Protein AF-A0A0C3JNI6-F1 (afdb_monomer_lite)

Structure (mmCIF, N/CA/C/O backbone):
data_AF-A0A0C3JNI6-F1
#
_entry.id   AF-A0A0C3JNI6-F1
#
loop_
_atom_site.group_PDB
_atom_site.id
_atom_site.type_symbol
_atom_site.label_atom_id
_atom_site.label_alt_id
_atom_site.label_comp_id
_atom_site.label_asym_id
_atom_site.label_entity_id
_atom_site.label_seq_id
_atom_site.pdbx_PDB_ins_code
_atom_site.Cartn_x
_atom_site.Cartn_y
_atom_site.Cartn_z
_atom_site.occupancy
_atom_site.B_iso_or_equiv
_atom_site.auth_seq_id
_atom_site.auth_comp_id
_atom_site.auth_asym_id
_atom_site.auth_atom_id
_atom_site.pdbx_PDB_model_num
ATOM 1 N N . MET A 1 1 ? 10.882 -38.175 -68.318 1.00 46.38 1 MET A N 1
ATOM 2 C CA . MET A 1 1 ? 10.783 -37.327 -69.522 1.00 46.38 1 MET A CA 1
ATOM 3 C C . MET A 1 1 ? 12.020 -36.455 -69.560 1.00 46.38 1 MET A C 1
ATOM 5 O O . MET A 1 1 ? 12.239 -35.694 -68.629 1.00 46.38 1 MET A O 1
ATOM 9 N N . SER A 1 2 ? 12.874 -36.683 -70.550 1.00 47.88 2 SER A N 1
ATOM 10 C CA . SER A 1 2 ? 14.169 -36.021 -70.716 1.00 47.88 2 SER A CA 1
ATOM 11 C C . SER A 1 2 ? 13.969 -34.631 -71.321 1.00 47.88 2 SER A C 1
ATOM 13 O O . SER A 1 2 ? 13.269 -34.520 -72.324 1.00 47.88 2 SER A O 1
ATOM 15 N N . SER A 1 3 ? 14.578 -33.592 -70.740 1.00 62.75 3 SER A N 1
ATOM 16 C CA . SER A 1 3 ? 14.626 -32.251 -71.337 1.00 62.75 3 SER A CA 1
ATOM 17 C C . SER A 1 3 ? 16.077 -31.844 -71.556 1.00 62.75 3 SER A C 1
ATOM 19 O O . SER A 1 3 ? 16.864 -31.734 -70.620 1.00 62.75 3 SER A O 1
ATOM 21 N N . THR A 1 4 ? 16.400 -31.691 -72.832 1.00 58.41 4 THR A N 1
ATOM 22 C CA . THR A 1 4 ? 17.713 -31.458 -73.424 1.00 58.41 4 THR A CA 1
ATOM 23 C C . THR A 1 4 ? 18.251 -30.064 -73.096 1.00 58.41 4 THR A C 1
ATOM 25 O O . THR A 1 4 ? 17.552 -29.066 -73.258 1.00 58.41 4 THR A O 1
ATOM 28 N N . CYS A 1 5 ? 19.515 -30.000 -72.674 1.00 50.72 5 CYS A N 1
ATOM 29 C CA . CYS A 1 5 ? 20.303 -28.775 -72.566 1.00 50.72 5 CYS A CA 1
ATOM 30 C C . CYS A 1 5 ? 20.580 -28.173 -73.952 1.00 50.72 5 CYS A C 1
ATOM 32 O O . CYS A 1 5 ? 21.020 -28.890 -74.849 1.00 50.72 5 CYS A O 1
ATOM 34 N N . GLN A 1 6 ? 20.424 -26.856 -74.100 1.00 59.09 6 GLN A N 1
ATOM 35 C CA . GLN A 1 6 ? 21.113 -26.098 -75.145 1.00 59.09 6 GLN A CA 1
ATOM 36 C C . GLN A 1 6 ? 22.030 -25.058 -74.505 1.00 59.09 6 GLN A C 1
ATOM 38 O O . GLN A 1 6 ? 21.595 -24.196 -73.746 1.00 59.09 6 GLN A O 1
ATOM 43 N N . VAL A 1 7 ? 23.315 -25.203 -74.818 1.00 48.03 7 VAL A N 1
ATOM 44 C CA . VAL A 1 7 ? 24.394 -24.243 -74.599 1.00 48.03 7 VAL A CA 1
ATOM 45 C C . VAL A 1 7 ? 24.523 -23.427 -75.883 1.00 48.03 7 VAL A C 1
ATOM 47 O O . VAL A 1 7 ? 24.684 -24.009 -76.954 1.00 48.03 7 VAL A O 1
ATOM 50 N N . SER A 1 8 ? 24.523 -22.100 -75.776 1.00 58.28 8 SER A N 1
ATOM 51 C CA . SER A 1 8 ? 25.138 -21.224 -76.778 1.00 58.28 8 SER A CA 1
ATOM 52 C C . SER A 1 8 ? 26.306 -20.483 -76.125 1.00 58.28 8 SER A C 1
ATOM 54 O O . SER A 1 8 ? 26.100 -19.853 -75.087 1.00 58.28 8 SER A O 1
ATOM 56 N N . PRO A 1 9 ? 27.523 -20.551 -76.693 1.00 56.69 9 PRO A N 1
ATOM 57 C CA . PRO A 1 9 ? 28.665 -19.797 -76.208 1.00 56.69 9 PRO A CA 1
ATOM 58 C C . PRO A 1 9 ? 28.671 -18.409 -76.855 1.00 56.69 9 PRO A C 1
ATOM 60 O O . PRO A 1 9 ? 28.621 -18.293 -78.078 1.00 56.69 9 PRO A O 1
ATOM 63 N N . HIS A 1 10 ? 28.779 -17.356 -76.050 1.00 53.47 10 HIS A N 1
ATOM 64 C CA . HIS A 1 10 ? 29.285 -16.082 -76.546 1.00 53.47 10 HIS A CA 1
ATOM 65 C C . HIS A 1 10 ? 30.354 -15.576 -75.583 1.00 53.47 10 HIS A C 1
ATOM 67 O O . HIS A 1 10 ? 30.065 -14.965 -74.557 1.00 53.47 10 HIS A O 1
ATOM 73 N N . GLU A 1 11 ? 31.607 -15.863 -75.929 1.00 56.94 11 GLU A N 1
ATOM 74 C CA . GLU A 1 11 ? 32.751 -15.117 -75.427 1.00 56.94 11 GLU A CA 1
ATOM 75 C C . GLU A 1 11 ? 32.638 -13.668 -75.913 1.00 56.94 11 GLU A C 1
ATOM 77 O O . GLU A 1 11 ? 32.616 -13.411 -77.114 1.00 56.94 11 GLU A O 1
ATOM 82 N N . SER A 1 12 ? 32.598 -12.703 -74.999 1.00 52.22 12 SER A N 1
ATOM 83 C CA . SER A 1 12 ? 33.169 -11.384 -75.278 1.00 52.22 12 SER A CA 1
ATOM 84 C C . SER A 1 12 ? 34.288 -11.148 -74.274 1.00 52.22 12 SER A C 1
ATOM 86 O O . SER A 1 12 ? 34.060 -10.779 -73.122 1.00 52.22 12 SER A O 1
ATOM 88 N N . ASN A 1 13 ? 35.506 -11.437 -74.723 1.00 54.22 13 ASN A N 1
ATOM 89 C CA . ASN A 1 13 ? 36.730 -11.013 -74.071 1.00 54.22 13 ASN A CA 1
ATOM 90 C C . ASN A 1 13 ? 36.912 -9.512 -74.332 1.00 54.22 13 ASN A C 1
ATOM 92 O O . ASN A 1 13 ? 37.422 -9.140 -75.383 1.00 54.22 13 ASN A O 1
ATOM 96 N N . ASP A 1 14 ? 36.541 -8.673 -73.368 1.00 58.34 14 ASP A N 1
ATOM 97 C CA . ASP A 1 14 ? 37.036 -7.296 -73.276 1.00 58.34 14 ASP A CA 1
ATOM 98 C C . ASP A 1 14 ? 37.801 -7.127 -71.953 1.00 58.34 14 ASP A C 1
ATOM 100 O O . ASP A 1 14 ? 37.202 -6.834 -70.915 1.00 58.34 14 ASP A O 1
ATOM 104 N N . PRO A 1 15 ? 39.134 -7.322 -71.931 1.00 63.25 15 PRO A N 1
ATOM 105 C CA . PRO A 1 15 ? 39.958 -7.015 -70.778 1.00 63.25 15 PRO A CA 1
ATOM 106 C C . PRO A 1 15 ? 40.590 -5.636 -70.987 1.00 63.25 15 PRO A C 1
ATOM 108 O O . PRO A 1 15 ? 41.800 -5.529 -71.172 1.00 63.25 15 PRO A O 1
ATOM 111 N N . SER A 1 16 ? 39.800 -4.560 -71.021 1.00 57.41 16 SER A N 1
ATOM 112 C CA . SER A 1 16 ? 40.400 -3.224 -71.073 1.00 57.41 16 SER A CA 1
ATOM 113 C C . SER A 1 16 ? 39.530 -2.138 -70.453 1.00 57.41 16 SER A C 1
ATOM 115 O O . SER A 1 16 ? 38.337 -2.034 -70.702 1.00 57.41 16 SER A O 1
ATOM 117 N N . SER A 1 17 ? 40.195 -1.336 -69.622 1.00 53.62 17 SER A N 1
ATOM 118 C CA . SER A 1 17 ? 39.723 -0.147 -68.906 1.00 53.62 17 SER A CA 1
ATOM 119 C C . SER A 1 17 ? 38.709 -0.324 -67.771 1.00 53.62 17 SER A C 1
ATOM 121 O O . SER A 1 17 ? 37.852 0.532 -67.576 1.00 53.62 17 SER A O 1
ATOM 123 N N . LEU A 1 18 ? 38.861 -1.340 -66.917 1.00 56.03 18 LEU A N 1
ATOM 124 C CA . LEU A 1 18 ? 38.332 -1.232 -65.551 1.00 56.03 18 LEU A CA 1
ATOM 125 C C . LEU A 1 18 ? 39.319 -0.376 -64.746 1.00 56.03 18 LEU A C 1
ATOM 127 O O . LEU A 1 18 ? 40.244 -0.875 -64.102 1.00 56.03 18 LEU A O 1
ATOM 131 N N . GLN A 1 19 ? 39.176 0.948 -64.875 1.00 59.69 19 GLN A N 1
ATOM 132 C CA . GLN A 1 19 ? 39.813 1.898 -63.971 1.00 59.69 19 GLN A CA 1
ATOM 133 C C . GLN A 1 19 ? 39.499 1.437 -62.546 1.00 59.69 19 GLN A C 1
ATOM 135 O O . GLN A 1 19 ? 38.335 1.376 -62.153 1.00 59.69 19 GLN A O 1
ATOM 140 N N . LYS A 1 20 ? 40.533 1.084 -61.775 1.00 59.06 20 LYS A N 1
ATOM 141 C CA . LYS A 1 20 ? 40.422 0.921 -60.324 1.00 59.06 20 LYS A CA 1
ATOM 142 C C . LYS A 1 20 ? 40.085 2.291 -59.734 1.00 59.06 20 LYS A C 1
ATOM 144 O O . LYS A 1 20 ? 40.963 3.012 -59.272 1.00 59.06 20 LYS A O 1
ATOM 149 N N . ALA A 1 21 ? 38.811 2.660 -59.783 1.00 60.94 21 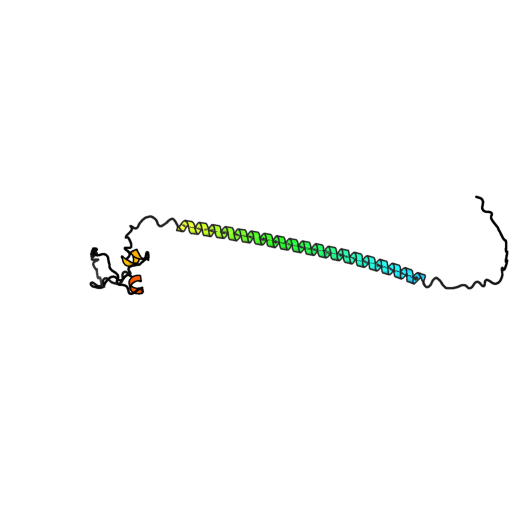ALA A N 1
ATOM 150 C CA . ALA A 1 21 ? 38.252 3.681 -58.927 1.00 60.94 21 ALA A CA 1
ATOM 151 C C . ALA A 1 21 ? 38.298 3.107 -57.509 1.00 60.94 21 ALA A C 1
ATOM 153 O O . ALA A 1 21 ? 37.436 2.324 -57.106 1.00 60.94 21 ALA A O 1
ATOM 154 N N . THR A 1 22 ? 39.362 3.430 -56.773 1.00 61.31 22 THR A N 1
ATOM 155 C CA . THR A 1 22 ? 39.393 3.261 -55.321 1.00 61.31 22 THR A CA 1
ATOM 156 C C . THR A 1 22 ? 38.254 4.109 -54.783 1.00 61.31 22 THR A C 1
ATOM 158 O O . THR A 1 22 ? 38.393 5.317 -54.637 1.00 61.31 22 THR A O 1
ATOM 161 N N . THR A 1 23 ? 37.098 3.481 -54.603 1.00 60.91 23 THR A N 1
ATOM 162 C CA . THR A 1 23 ? 35.885 4.117 -54.106 1.00 60.91 23 THR A CA 1
ATOM 163 C C . THR A 1 23 ? 36.027 4.138 -52.586 1.00 60.91 23 THR A C 1
ATOM 165 O O . THR A 1 23 ? 36.019 3.065 -51.980 1.00 60.91 23 THR A O 1
ATOM 168 N N . PRO A 1 24 ? 36.220 5.297 -51.929 1.00 57.00 24 PRO A N 1
ATOM 169 C CA . PRO A 1 24 ? 36.246 5.375 -50.476 1.00 57.00 24 PRO A CA 1
ATOM 170 C C . PRO A 1 24 ? 34.806 5.434 -49.948 1.00 57.00 24 PRO A C 1
ATOM 172 O O . PRO A 1 24 ? 34.451 6.306 -49.167 1.00 57.00 24 PRO A O 1
ATOM 175 N N . GLU A 1 25 ? 33.940 4.534 -50.397 1.00 58.12 25 GLU A N 1
ATOM 176 C CA . GLU A 1 25 ? 32.570 4.440 -49.909 1.00 58.12 25 GLU A CA 1
ATOM 177 C C . GLU A 1 25 ? 32.418 3.046 -49.344 1.00 58.12 25 GLU A C 1
ATOM 179 O O . GLU A 1 25 ? 32.546 2.084 -50.088 1.00 58.12 25 GLU A O 1
ATOM 184 N N . LEU A 1 26 ? 32.282 2.969 -48.018 1.00 56.91 26 LEU A N 1
ATOM 185 C CA . LEU A 1 26 ? 31.664 1.896 -47.218 1.00 56.91 26 LEU A CA 1
ATOM 186 C C . LEU A 1 26 ? 32.123 1.966 -45.746 1.00 56.91 26 LEU A C 1
ATOM 188 O O . LEU A 1 26 ? 31.459 1.417 -44.877 1.00 56.91 26 LEU A O 1
ATOM 192 N N . GLN A 1 27 ? 33.210 2.681 -45.423 1.00 56.44 27 GLN A N 1
ATOM 193 C CA . GLN A 1 27 ? 33.727 2.740 -44.042 1.00 56.44 27 GLN A CA 1
ATOM 194 C C . GLN A 1 27 ? 33.091 3.833 -43.161 1.00 56.44 27 GLN A C 1
ATOM 196 O O . GLN A 1 27 ? 33.109 3.717 -41.939 1.00 56.44 27 GLN A O 1
ATOM 201 N N . ILE A 1 28 ? 32.496 4.882 -43.743 1.00 56.72 28 ILE A N 1
ATOM 202 C CA . ILE A 1 28 ? 31.961 6.026 -42.975 1.00 56.72 28 ILE A CA 1
ATOM 203 C C . ILE A 1 28 ? 30.574 5.713 -42.369 1.00 56.72 28 ILE A C 1
ATOM 205 O O . ILE A 1 28 ? 30.206 6.279 -41.342 1.00 56.72 28 ILE A O 1
ATOM 209 N N . THR A 1 29 ? 29.814 4.769 -42.936 1.00 58.12 29 THR A N 1
ATOM 210 C CA . THR A 1 29 ? 28.467 4.399 -42.456 1.00 58.12 29 THR A CA 1
ATOM 211 C C . THR A 1 29 ? 28.471 3.293 -41.396 1.00 58.12 29 THR A C 1
ATOM 213 O O . THR A 1 29 ? 27.619 3.312 -40.508 1.00 58.12 29 THR A O 1
ATOM 216 N N . SER A 1 30 ? 29.455 2.384 -41.429 1.00 61.47 30 SER A N 1
ATOM 217 C CA . SER A 1 30 ? 29.556 1.248 -40.495 1.00 61.47 30 SER A CA 1
ATOM 218 C C . SER A 1 30 ? 29.682 1.691 -39.032 1.00 61.47 30 SER A C 1
ATOM 220 O O . SER A 1 30 ? 29.025 1.141 -38.152 1.00 61.47 30 SER A O 1
ATOM 222 N N . ASN A 1 31 ? 30.473 2.735 -38.762 1.00 77.38 31 ASN A N 1
ATOM 223 C CA . ASN A 1 31 ? 30.704 3.212 -37.393 1.00 77.38 31 ASN A CA 1
ATOM 224 C C . ASN A 1 31 ? 29.433 3.796 -36.749 1.00 77.38 31 ASN A C 1
ATOM 226 O O . ASN A 1 31 ? 29.224 3.663 -35.544 1.00 77.38 31 ASN A O 1
ATOM 230 N N . ASN A 1 32 ? 28.565 4.430 -37.544 1.00 87.44 32 ASN A N 1
ATOM 231 C CA . ASN A 1 32 ? 27.310 4.999 -37.050 1.00 87.44 32 ASN A CA 1
ATOM 232 C C . ASN A 1 32 ? 26.275 3.908 -36.726 1.00 87.44 32 ASN A C 1
ATOM 234 O O . ASN A 1 32 ? 25.522 4.023 -35.757 1.00 87.44 32 ASN A O 1
ATOM 238 N N . GLU A 1 33 ? 26.246 2.835 -37.516 1.00 90.19 33 GLU A N 1
ATOM 239 C CA . GLU A 1 33 ? 25.369 1.693 -37.262 1.00 90.19 33 GLU A CA 1
ATOM 240 C C . GLU A 1 33 ? 25.772 0.944 -35.987 1.00 90.19 33 GLU A C 1
ATOM 242 O O . GLU A 1 33 ? 24.917 0.667 -35.140 1.00 90.19 33 GLU A O 1
ATOM 247 N N . GLU A 1 34 ? 27.069 0.710 -35.786 1.00 92.19 34 GLU A N 1
ATOM 248 C CA . GLU A 1 34 ? 27.571 0.074 -34.569 1.00 92.19 34 GLU A CA 1
ATOM 249 C C . GLU A 1 34 ? 27.287 0.916 -33.313 1.00 92.19 34 GLU A C 1
ATOM 251 O O . GLU A 1 34 ? 26.780 0.390 -32.316 1.00 92.19 34 GLU A O 1
ATOM 256 N N . ALA A 1 35 ? 27.490 2.236 -33.377 1.00 93.25 35 ALA A N 1
ATOM 257 C CA . ALA A 1 35 ? 27.134 3.145 -32.286 1.00 93.25 35 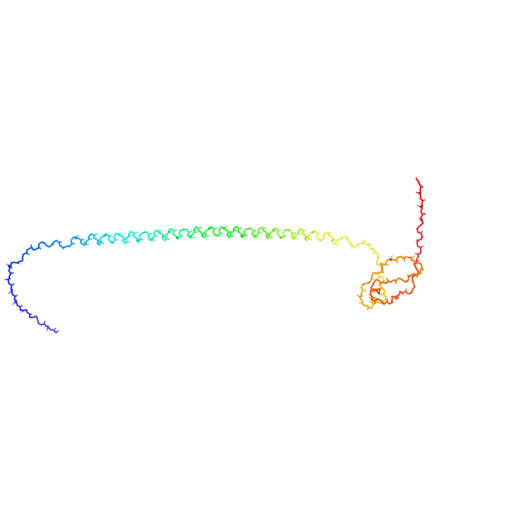ALA A CA 1
ATOM 258 C C . ALA A 1 35 ? 25.628 3.099 -31.950 1.00 93.25 35 ALA A C 1
ATOM 260 O O . ALA A 1 35 ? 25.246 3.081 -30.777 1.00 93.25 35 ALA A O 1
ATOM 261 N N . ASN A 1 36 ? 24.755 3.017 -32.961 1.00 94.06 36 ASN A N 1
ATOM 262 C CA . ASN A 1 36 ? 23.309 2.881 -32.764 1.00 94.06 36 ASN A CA 1
ATOM 263 C C . ASN A 1 36 ? 22.935 1.548 -32.092 1.00 94.06 36 ASN A C 1
ATOM 265 O O . ASN A 1 36 ? 22.080 1.519 -31.202 1.00 94.06 36 ASN A O 1
ATOM 269 N N . ILE A 1 37 ? 23.580 0.441 -32.473 1.00 94.94 37 ILE A N 1
ATOM 270 C CA . ILE A 1 37 ? 23.373 -0.866 -31.828 1.00 94.94 37 ILE A CA 1
ATOM 271 C C . ILE A 1 37 ? 23.789 -0.794 -30.355 1.00 94.94 37 ILE A C 1
ATOM 273 O O . ILE A 1 37 ? 23.016 -1.189 -29.476 1.00 94.94 37 ILE A O 1
ATOM 277 N N . GLN A 1 38 ? 24.961 -0.226 -30.063 1.00 97.00 38 GLN A N 1
ATOM 278 C CA . GLN A 1 38 ? 25.433 -0.049 -28.688 1.00 97.00 38 GLN A CA 1
ATOM 279 C C . GLN A 1 38 ? 24.480 0.826 -27.863 1.00 97.00 38 GLN A C 1
ATOM 281 O O . GLN A 1 38 ? 24.122 0.454 -26.742 1.00 97.00 38 GLN A O 1
ATOM 286 N N . ALA A 1 39 ? 23.991 1.933 -28.428 1.00 97.88 39 ALA A N 1
ATOM 287 C CA . ALA A 1 39 ? 23.023 2.807 -27.770 1.00 97.88 39 ALA A CA 1
ATOM 288 C C . ALA A 1 39 ? 21.702 2.082 -27.461 1.00 97.88 39 ALA A C 1
ATOM 290 O O . ALA A 1 39 ? 21.164 2.208 -26.357 1.00 97.88 39 ALA A O 1
ATOM 291 N N . LYS A 1 40 ? 21.191 1.267 -28.394 1.00 98.00 40 LYS A N 1
ATOM 292 C CA . LYS A 1 40 ? 19.990 0.444 -28.172 1.00 98.00 40 LYS A CA 1
ATOM 293 C C . LYS A 1 40 ? 20.198 -0.579 -27.057 1.00 98.00 40 LYS A C 1
ATOM 295 O O . LYS A 1 40 ? 19.318 -0.734 -26.209 1.00 98.00 40 LYS A O 1
ATOM 300 N N . MET A 1 41 ? 21.360 -1.228 -27.013 1.00 98.50 41 MET A N 1
ATOM 301 C CA . MET A 1 41 ? 21.708 -2.171 -25.947 1.00 98.50 41 MET A CA 1
ATOM 302 C C . MET A 1 41 ? 21.817 -1.478 -24.586 1.00 98.50 41 MET A C 1
ATOM 304 O O . MET A 1 41 ? 21.286 -1.987 -23.599 1.00 98.50 41 MET A O 1
ATOM 308 N N . ALA A 1 42 ? 22.452 -0.306 -24.525 1.00 98.50 42 ALA A N 1
ATOM 309 C CA . ALA A 1 42 ? 22.548 0.488 -23.302 1.00 98.50 42 ALA A CA 1
ATOM 310 C C . ALA A 1 42 ? 21.163 0.927 -22.809 1.00 98.50 42 ALA A C 1
ATOM 312 O O . ALA A 1 42 ? 20.836 0.737 -21.637 1.00 98.50 42 ALA A O 1
ATOM 313 N N . LYS A 1 43 ? 20.309 1.414 -23.718 1.00 98.31 43 LYS A N 1
ATOM 314 C CA . LYS A 1 43 ? 18.923 1.777 -23.403 1.00 98.31 43 LYS A CA 1
ATOM 315 C C . LYS A 1 43 ? 18.134 0.581 -22.876 1.00 98.31 43 LYS A C 1
ATOM 317 O O . LYS A 1 43 ? 17.435 0.713 -21.878 1.00 98.31 43 LYS A O 1
ATOM 322 N N . HIS A 1 44 ? 18.259 -0.586 -23.506 1.00 98.31 44 HIS A N 1
ATOM 323 C CA . HIS A 1 44 ? 17.579 -1.794 -23.045 1.00 98.31 44 HIS A CA 1
ATOM 324 C C . HIS A 1 44 ? 18.042 -2.217 -21.643 1.00 98.31 44 HIS A C 1
ATOM 326 O O . HIS A 1 44 ? 17.201 -2.495 -20.790 1.00 98.31 44 HIS A O 1
ATOM 332 N N . LYS A 1 45 ? 19.356 -2.199 -21.379 1.00 98.69 45 LYS A N 1
ATOM 333 C CA . LYS A 1 45 ? 19.922 -2.489 -20.051 1.00 98.69 45 LYS A CA 1
ATOM 334 C C . LYS A 1 45 ? 19.403 -1.521 -18.991 1.00 98.69 45 LYS A C 1
ATOM 336 O O . LYS A 1 45 ? 18.971 -1.962 -17.933 1.00 98.69 45 LYS A O 1
ATOM 341 N N . TRP A 1 46 ? 19.395 -0.226 -19.298 1.00 98.50 46 TRP A N 1
ATOM 342 C CA . TRP A 1 46 ? 18.886 0.794 -18.388 1.00 98.50 46 TRP A CA 1
ATOM 343 C C . TRP A 1 46 ? 17.392 0.611 -18.103 1.00 98.50 46 TRP A C 1
ATOM 345 O O . TRP A 1 46 ? 16.988 0.569 -16.946 1.00 98.50 46 TRP A O 1
ATOM 355 N N . CYS A 1 47 ? 16.571 0.402 -19.137 1.00 98.50 47 CYS A N 1
ATOM 356 C CA . CYS A 1 47 ? 15.145 0.133 -18.953 1.00 98.50 47 CYS A CA 1
ATOM 357 C C . CYS A 1 47 ? 14.883 -1.154 -18.160 1.00 98.50 47 CYS A C 1
ATOM 359 O O . CYS A 1 47 ? 13.900 -1.219 -17.429 1.00 98.50 47 CYS A O 1
ATOM 361 N N . LYS A 1 48 ? 15.726 -2.181 -18.313 1.00 98.44 48 LYS A N 1
ATOM 362 C CA . LYS A 1 48 ? 15.621 -3.413 -17.528 1.00 98.44 48 LYS A CA 1
ATOM 363 C C . LYS A 1 48 ? 15.915 -3.147 -16.049 1.00 98.44 48 LYS A C 1
ATOM 365 O O . LYS A 1 48 ? 15.079 -3.483 -15.220 1.00 98.44 48 LYS A O 1
ATOM 370 N N . ALA A 1 49 ? 17.030 -2.481 -15.749 1.00 98.62 49 ALA A N 1
ATOM 371 C CA . ALA A 1 49 ? 17.402 -2.127 -14.379 1.00 98.62 49 ALA A CA 1
ATOM 372 C C . ALA A 1 49 ? 16.330 -1.255 -13.704 1.00 98.62 49 ALA A C 1
ATOM 374 O O . ALA A 1 49 ? 15.919 -1.546 -12.588 1.00 98.62 49 ALA A O 1
ATOM 375 N N . ALA A 1 50 ? 15.793 -0.260 -14.416 1.00 98.69 50 ALA A N 1
ATOM 376 C CA . ALA A 1 50 ? 14.730 0.599 -13.896 1.00 98.69 50 ALA A CA 1
ATOM 377 C C . ALA A 1 50 ? 13.443 -0.175 -13.549 1.00 98.69 50 ALA A C 1
ATOM 379 O O . ALA A 1 50 ? 12.748 0.171 -12.599 1.00 98.69 50 ALA A O 1
ATOM 380 N N . ARG A 1 51 ? 13.109 -1.234 -14.303 1.00 98.56 51 ARG A N 1
ATOM 381 C CA . ARG A 1 51 ? 11.958 -2.099 -13.988 1.00 98.56 51 ARG A CA 1
ATOM 382 C C . ARG A 1 51 ? 12.214 -2.976 -12.769 1.00 98.56 51 ARG A C 1
ATOM 384 O O . ARG A 1 51 ? 11.303 -3.162 -11.974 1.00 98.56 51 ARG A O 1
ATOM 391 N N . GLU A 1 52 ? 13.421 -3.519 -12.640 1.00 98.75 52 GLU A N 1
ATOM 392 C CA . GLU A 1 52 ? 13.812 -4.332 -11.483 1.00 98.75 52 GLU A CA 1
ATOM 393 C C . GLU A 1 52 ? 13.828 -3.487 -10.201 1.00 98.75 52 GLU A C 1
ATOM 395 O O . GLU A 1 52 ? 13.294 -3.913 -9.181 1.00 98.75 52 GLU A O 1
ATOM 400 N N . GLU A 1 53 ? 14.339 -2.256 -10.273 1.00 98.56 53 GLU A N 1
ATOM 401 C CA . GLU A 1 53 ? 14.296 -1.293 -9.169 1.00 98.56 53 GLU A CA 1
ATOM 402 C C . GLU A 1 53 ? 12.856 -0.923 -8.790 1.00 98.56 53 GLU A C 1
ATOM 404 O O . GLU A 1 53 ? 12.499 -0.954 -7.614 1.00 98.56 53 GLU A O 1
ATOM 409 N N . ALA A 1 54 ? 11.998 -0.640 -9.776 1.00 98.69 54 ALA A N 1
ATOM 410 C CA . ALA A 1 54 ? 10.590 -0.343 -9.520 1.00 98.69 54 ALA A CA 1
ATOM 411 C C . ALA A 1 54 ? 9.859 -1.521 -8.854 1.00 98.69 54 ALA A C 1
ATOM 413 O O . ALA A 1 54 ? 9.122 -1.308 -7.895 1.00 98.69 54 ALA A O 1
ATOM 414 N N . ALA A 1 55 ? 10.098 -2.752 -9.317 1.00 98.75 55 ALA A N 1
ATOM 415 C CA . ALA A 1 55 ? 9.517 -3.952 -8.719 1.00 98.75 55 ALA A CA 1
ATOM 416 C C . ALA A 1 55 ? 10.002 -4.169 -7.276 1.00 98.75 55 ALA A C 1
ATOM 418 O O . ALA A 1 55 ? 9.217 -4.550 -6.410 1.00 98.75 55 ALA A O 1
ATOM 419 N N . TRP A 1 56 ? 11.279 -3.891 -7.001 1.00 98.62 56 TRP A N 1
ATOM 420 C CA . TRP A 1 56 ? 11.829 -3.968 -5.649 1.00 98.62 56 TRP A CA 1
ATOM 421 C C . TRP A 1 56 ? 11.205 -2.922 -4.712 1.00 98.62 56 TRP A C 1
ATOM 423 O O . TRP A 1 56 ? 10.786 -3.259 -3.607 1.00 98.62 56 TRP A O 1
ATOM 433 N N . LEU A 1 57 ? 11.063 -1.675 -5.171 1.00 98.81 57 LEU A N 1
ATOM 434 C CA . LEU A 1 57 ? 10.402 -0.615 -4.402 1.00 98.81 57 LEU A CA 1
ATOM 435 C C . LEU A 1 57 ? 8.917 -0.908 -4.157 1.00 98.81 57 LEU A C 1
ATOM 437 O O . LEU A 1 57 ? 8.390 -0.581 -3.096 1.00 98.81 57 LEU A O 1
ATOM 441 N N . GLU A 1 58 ? 8.225 -1.512 -5.122 1.00 98.69 58 GLU A N 1
ATOM 442 C CA . GLU A 1 58 ? 6.832 -1.928 -4.952 1.00 98.69 58 GLU A CA 1
ATOM 443 C C . GLU A 1 58 ? 6.699 -3.037 -3.903 1.00 98.69 58 GLU A C 1
ATOM 445 O O . GLU A 1 58 ? 5.834 -2.939 -3.033 1.00 98.69 58 GLU A O 1
ATOM 450 N N . ALA A 1 59 ? 7.598 -4.025 -3.917 1.00 98.62 59 ALA A N 1
ATOM 451 C CA . ALA A 1 59 ? 7.648 -5.066 -2.894 1.00 98.62 59 ALA A CA 1
ATOM 452 C C . ALA A 1 59 ? 7.927 -4.489 -1.493 1.00 98.62 59 ALA A C 1
ATOM 454 O O . ALA A 1 59 ? 7.211 -4.821 -0.552 1.00 98.62 59 ALA A O 1
ATOM 455 N N . GLU A 1 60 ? 8.893 -3.569 -1.356 1.00 98.50 60 GLU A N 1
ATOM 456 C CA . GLU A 1 60 ? 9.180 -2.901 -0.074 1.00 98.50 60 GLU A CA 1
ATOM 457 C C . GLU A 1 60 ? 7.963 -2.110 0.439 1.00 98.50 60 GLU A C 1
ATOM 459 O O . GLU A 1 60 ? 7.657 -2.110 1.636 1.00 98.50 60 GLU A O 1
ATOM 464 N N . ARG A 1 61 ? 7.240 -1.429 -0.459 1.00 98.75 61 ARG A N 1
ATOM 465 C CA . ARG A 1 61 ? 6.012 -0.710 -0.095 1.00 98.75 61 ARG A CA 1
ATOM 466 C C . ARG A 1 61 ? 4.927 -1.658 0.402 1.00 98.75 61 ARG A C 1
ATOM 468 O O . ARG A 1 61 ? 4.292 -1.335 1.403 1.00 98.75 61 ARG A O 1
ATOM 475 N N . LEU A 1 62 ? 4.733 -2.788 -0.276 1.00 98.75 62 LEU A N 1
ATOM 476 C CA . LEU A 1 62 ? 3.730 -3.779 0.102 1.00 98.75 62 LEU A CA 1
ATOM 477 C C . LEU A 1 62 ? 4.049 -4.403 1.468 1.00 98.75 62 LEU A C 1
ATOM 479 O O . LEU A 1 62 ? 3.163 -4.493 2.309 1.00 98.75 62 LEU A O 1
ATOM 483 N N . GLU A 1 63 ? 5.318 -4.727 1.732 1.00 98.69 63 GLU A N 1
ATOM 484 C CA . GLU A 1 63 ? 5.758 -5.253 3.032 1.00 98.69 63 GLU A CA 1
ATOM 485 C C . GLU A 1 63 ? 5.491 -4.256 4.173 1.00 98.69 63 GLU A C 1
ATOM 487 O O . GLU A 1 63 ? 5.016 -4.627 5.247 1.00 98.69 63 GLU A O 1
ATOM 492 N N . ARG A 1 64 ? 5.749 -2.959 3.952 1.00 98.69 64 ARG A N 1
ATOM 493 C CA . ARG A 1 64 ? 5.428 -1.924 4.949 1.00 98.69 64 ARG A CA 1
ATOM 494 C C . ARG A 1 64 ? 3.928 -1.782 5.177 1.00 98.69 64 ARG A C 1
ATOM 496 O O . ARG A 1 64 ? 3.517 -1.511 6.303 1.00 98.69 64 ARG A O 1
ATOM 503 N N . GLU A 1 65 ? 3.124 -1.899 4.127 1.00 98.75 65 GLU A N 1
ATOM 504 C CA . GLU A 1 65 ? 1.667 -1.824 4.231 1.00 98.75 65 GLU A CA 1
ATOM 505 C C . GLU A 1 65 ? 1.103 -3.014 5.013 1.00 98.75 65 GLU A C 1
ATOM 507 O O . GLU A 1 65 ? 0.319 -2.798 5.936 1.00 98.75 65 GLU A O 1
ATOM 512 N N . GLU A 1 66 ? 1.584 -4.228 4.741 1.00 98.62 66 GLU A N 1
ATOM 513 C CA . GLU A 1 66 ? 1.233 -5.443 5.489 1.00 98.62 66 GLU A CA 1
ATOM 514 C C . GLU A 1 66 ? 1.577 -5.302 6.980 1.00 98.62 66 GLU A C 1
ATOM 516 O O . GLU A 1 66 ? 0.714 -5.491 7.835 1.00 98.62 66 GLU A O 1
ATOM 521 N N . GLN A 1 67 ? 2.789 -4.836 7.311 1.00 98.50 67 GLN A N 1
ATOM 522 C CA . GLN A 1 67 ? 3.179 -4.579 8.706 1.00 98.50 67 GLN A CA 1
ATOM 523 C C . GLN A 1 67 ? 2.272 -3.551 9.401 1.00 98.50 67 GLN A C 1
ATOM 525 O O . GLN A 1 67 ? 1.990 -3.656 10.599 1.00 98.50 67 GLN A O 1
ATOM 530 N N . LEU A 1 68 ? 1.827 -2.522 8.675 1.00 98.75 68 LEU A N 1
ATOM 531 C CA . LEU A 1 68 ? 0.897 -1.531 9.214 1.00 98.75 68 LEU A CA 1
ATOM 532 C C . LEU A 1 68 ? -0.507 -2.110 9.402 1.00 98.75 68 LEU A C 1
ATOM 534 O O . LEU A 1 68 ? -1.176 -1.743 10.371 1.00 98.75 68 LEU A O 1
ATOM 538 N N . GLU A 1 69 ? -0.960 -2.983 8.506 1.00 98.69 69 GLU A N 1
ATOM 539 C CA . GLU A 1 69 ? -2.241 -3.674 8.632 1.00 98.69 69 GLU A CA 1
ATOM 540 C C . GLU A 1 69 ? -2.240 -4.625 9.834 1.00 98.69 69 GLU A C 1
ATOM 542 O O . GLU A 1 69 ? -3.164 -4.576 10.647 1.00 98.69 69 GLU A O 1
ATOM 547 N N . ASP A 1 70 ? -1.179 -5.408 10.012 1.00 98.56 70 ASP A N 1
ATOM 548 C CA . ASP A 1 70 ? -1.027 -6.303 11.161 1.00 98.56 70 ASP A CA 1
ATOM 549 C C . ASP A 1 70 ? -1.012 -5.530 12.478 1.00 98.56 70 ASP A C 1
ATOM 551 O O . ASP A 1 70 ? -1.731 -5.876 13.417 1.00 98.56 70 ASP A O 1
ATOM 555 N N . LYS A 1 71 ? -0.289 -4.406 12.530 1.00 98.62 71 LYS A N 1
ATOM 556 C CA . LYS A 1 71 ? -0.292 -3.530 13.706 1.00 98.62 71 LYS A CA 1
ATOM 557 C C . LYS A 1 71 ? -1.676 -2.943 13.996 1.00 98.62 71 LYS A C 1
ATOM 559 O O . LYS A 1 71 ? -2.053 -2.807 15.159 1.00 98.62 71 LYS A O 1
ATOM 564 N N . ARG A 1 72 ? -2.443 -2.584 12.960 1.00 98.75 72 ARG A N 1
ATOM 565 C CA . ARG A 1 72 ? -3.834 -2.127 13.128 1.00 98.75 72 ARG A CA 1
ATOM 566 C C . ARG A 1 72 ? -4.723 -3.244 13.666 1.00 98.75 72 ARG A C 1
ATOM 568 O O . ARG A 1 72 ? -5.498 -2.983 14.580 1.00 98.75 72 ARG A O 1
ATOM 575 N N . LYS A 1 73 ? -4.593 -4.468 13.148 1.00 98.56 73 LYS A N 1
ATOM 576 C CA . LYS A 1 73 ? -5.346 -5.636 13.630 1.00 98.56 73 LYS A CA 1
ATOM 577 C C . LYS A 1 73 ? -5.008 -5.979 15.077 1.00 98.56 73 LYS A C 1
ATOM 579 O O . LYS A 1 73 ? -5.913 -6.280 15.846 1.00 98.56 73 LYS A O 1
ATOM 584 N N . GLU A 1 74 ? -3.735 -5.919 15.459 1.00 98.62 74 GLU A N 1
ATOM 585 C CA . GLU A 1 74 ? -3.310 -6.112 16.849 1.00 98.62 74 GLU A CA 1
ATOM 586 C C . GLU A 1 74 ? -3.929 -5.045 17.760 1.00 98.62 74 GLU A C 1
ATOM 588 O O . GLU A 1 74 ? -4.496 -5.367 18.803 1.00 98.62 74 GLU A O 1
ATOM 593 N N . GLN A 1 75 ? -3.897 -3.779 17.339 1.00 98.56 75 GLN A N 1
ATOM 594 C CA . GLN A 1 75 ? -4.512 -2.692 18.095 1.00 98.56 75 GLN A CA 1
ATOM 595 C C . GLN A 1 75 ? -6.029 -2.875 18.255 1.00 98.56 75 GLN A C 1
ATOM 597 O O . GLN A 1 75 ? -6.546 -2.690 19.354 1.00 98.56 75 GLN A O 1
ATOM 602 N N . GLU A 1 76 ? -6.733 -3.248 17.186 1.00 98.62 76 GLU A N 1
ATOM 603 C CA . GLU A 1 76 ? -8.174 -3.518 17.220 1.00 98.62 76 GLU A CA 1
ATOM 604 C C . GLU A 1 76 ? -8.512 -4.675 18.173 1.00 98.62 76 GLU A C 1
ATOM 606 O O . GLU A 1 76 ? -9.461 -4.575 18.949 1.00 98.62 76 GLU A O 1
ATOM 611 N N . GLN A 1 77 ? -7.706 -5.741 18.178 1.00 98.69 77 GLN A N 1
ATOM 612 C CA . GLN A 1 77 ? -7.874 -6.862 19.109 1.00 98.69 77 GLN A CA 1
ATOM 613 C C . GLN A 1 77 ? -7.677 -6.437 20.566 1.00 98.69 77 GLN A C 1
ATOM 615 O O . GLN A 1 77 ? -8.494 -6.786 21.418 1.00 98.69 77 GLN A O 1
ATOM 620 N N . LEU A 1 78 ? -6.631 -5.658 20.853 1.00 98.62 78 LEU A N 1
ATOM 621 C CA . LEU A 1 78 ? -6.382 -5.146 22.202 1.00 98.62 78 LEU A CA 1
ATOM 622 C C . LEU A 1 78 ? -7.504 -4.212 22.677 1.00 98.62 78 LEU A C 1
ATOM 624 O O . LEU A 1 78 ? -7.891 -4.254 23.845 1.00 98.62 78 LEU A O 1
ATOM 628 N N . GLU A 1 79 ? -8.053 -3.384 21.786 1.00 98.62 79 GLU A N 1
ATOM 629 C CA . GLU A 1 79 ? -9.188 -2.519 22.110 1.00 98.62 79 GLU A CA 1
ATOM 630 C C . GLU A 1 79 ? -10.465 -3.333 22.369 1.00 98.62 79 GLU A C 1
ATOM 632 O O . GLU A 1 79 ? -11.182 -3.065 23.336 1.00 98.62 79 GLU A O 1
ATOM 637 N N . ALA A 1 80 ? -10.731 -4.362 21.562 1.00 98.44 80 ALA A N 1
ATOM 638 C CA . ALA A 1 80 ? -11.858 -5.264 21.776 1.00 98.44 80 ALA A CA 1
ATOM 639 C C . ALA A 1 80 ? -11.752 -6.007 23.120 1.00 98.44 80 ALA A C 1
ATOM 641 O O . ALA A 1 80 ? -12.732 -6.063 23.866 1.00 98.44 80 ALA A O 1
ATOM 642 N N . GLU A 1 81 ? -10.563 -6.512 23.467 1.00 98.50 81 GLU A N 1
ATOM 643 C CA . GLU A 1 81 ? -10.321 -7.160 24.760 1.00 98.50 81 GLU A CA 1
ATOM 644 C C . GLU A 1 81 ? -10.549 -6.183 25.924 1.00 98.50 81 GLU A C 1
ATOM 646 O O . GLU A 1 81 ? -11.198 -6.532 26.914 1.00 98.50 81 GLU A O 1
ATOM 651 N N . HIS A 1 82 ? -10.083 -4.937 25.795 1.00 98.38 82 HIS A N 1
ATOM 652 C CA . HIS A 1 82 ? -10.324 -3.898 26.797 1.00 98.38 82 HIS A CA 1
ATOM 653 C C . HIS A 1 82 ? -11.825 -3.641 27.002 1.00 98.38 82 HIS A C 1
ATOM 655 O O . HIS A 1 82 ? -12.297 -3.605 28.142 1.00 98.38 82 HIS A O 1
ATOM 661 N N . TRP A 1 83 ? -12.593 -3.506 25.917 1.00 98.38 83 TRP A N 1
ATOM 662 C CA . TRP A 1 83 ? -14.044 -3.322 25.999 1.00 98.38 83 TRP A CA 1
ATOM 663 C C . TRP A 1 83 ? -14.760 -4.521 26.631 1.00 98.38 83 TRP A C 1
ATOM 665 O O . TRP A 1 83 ? -15.684 -4.329 27.426 1.00 98.38 83 TRP A O 1
ATOM 675 N N . GLU A 1 84 ? -14.332 -5.750 26.332 1.00 98.12 84 GLU A N 1
ATOM 676 C CA . GLU A 1 84 ? -14.883 -6.956 26.959 1.00 98.12 84 GLU A CA 1
ATOM 677 C C . GLU A 1 84 ? -14.608 -6.984 28.469 1.00 98.12 84 GLU A C 1
ATOM 679 O O . GLU A 1 84 ? -15.517 -7.240 29.269 1.00 98.12 84 GLU A O 1
ATOM 684 N N . GLN A 1 85 ? -13.376 -6.668 28.879 1.00 97.94 85 GLN A N 1
ATOM 685 C CA . GLN A 1 85 ? -13.019 -6.583 30.294 1.00 97.94 85 GLN A CA 1
ATOM 686 C C . GLN A 1 85 ? -13.850 -5.516 31.014 1.00 97.94 85 GLN A C 1
ATOM 688 O O . GLN A 1 85 ? -14.401 -5.787 32.087 1.00 97.94 85 GLN A O 1
ATOM 693 N N . GLU A 1 86 ? -14.000 -4.329 30.424 1.00 97.75 86 GLU A N 1
ATOM 694 C CA . GLU A 1 86 ? -14.813 -3.257 31.000 1.00 97.75 86 GLU A CA 1
ATOM 695 C C . GLU A 1 86 ? -16.279 -3.687 31.165 1.00 97.75 86 GLU A C 1
ATOM 697 O O . GLU A 1 86 ? -16.860 -3.521 32.245 1.00 97.75 86 GLU A O 1
ATOM 702 N N . ALA A 1 87 ? -16.862 -4.317 30.142 1.00 96.56 87 ALA A N 1
ATOM 703 C CA . ALA A 1 87 ? -18.224 -4.839 30.199 1.00 96.56 87 ALA A CA 1
ATOM 704 C C . ALA A 1 87 ? -18.390 -5.887 31.313 1.00 96.56 87 ALA A C 1
ATOM 706 O O . ALA A 1 87 ? -19.374 -5.854 32.062 1.00 96.56 87 ALA A O 1
ATOM 707 N N . GLN A 1 88 ? -17.406 -6.776 31.486 1.00 96.75 88 GLN A N 1
ATOM 708 C CA . GLN A 1 88 ? -17.421 -7.776 32.552 1.00 96.75 88 GLN A CA 1
ATOM 709 C C . GLN A 1 88 ? -17.369 -7.132 33.950 1.00 96.75 88 GLN A C 1
ATOM 711 O O . GLN A 1 88 ? -18.075 -7.578 34.865 1.00 96.75 88 GLN A O 1
ATOM 716 N N . VAL A 1 89 ? -16.570 -6.075 34.136 1.00 95.94 89 VAL A N 1
ATOM 717 C CA . VAL A 1 89 ? -16.525 -5.321 35.402 1.00 95.94 89 VAL A CA 1
ATOM 718 C C . VAL A 1 89 ? -17.868 -4.640 35.673 1.00 95.94 89 VAL A C 1
ATOM 720 O O . VAL A 1 89 ? -18.384 -4.739 36.792 1.00 95.94 89 VAL A O 1
ATOM 723 N N . GLN A 1 90 ? -18.474 -4.007 34.665 1.00 93.62 90 GLN A N 1
ATOM 724 C CA . GLN A 1 90 ? -19.783 -3.362 34.810 1.00 93.62 90 GLN A CA 1
ATOM 725 C C . GLN A 1 90 ? -20.893 -4.370 35.155 1.00 93.62 90 GLN A C 1
ATOM 727 O O . GLN A 1 90 ? -21.705 -4.106 36.047 1.00 93.62 90 GLN A O 1
ATOM 732 N N . GLN A 1 91 ? -20.899 -5.550 34.524 1.00 92.00 91 GLN A N 1
ATOM 733 C CA . GLN A 1 91 ? -21.862 -6.614 34.826 1.00 92.00 91 GLN A CA 1
ATOM 734 C C . GLN A 1 91 ? -21.747 -7.081 36.286 1.00 92.00 91 GLN A C 1
ATOM 736 O O . GLN A 1 91 ? -22.750 -7.142 37.004 1.00 92.00 91 GLN A O 1
ATOM 741 N N . LYS A 1 92 ? -20.520 -7.342 36.758 1.00 89.69 92 LYS A N 1
ATOM 742 C CA . LYS A 1 92 ? -20.258 -7.756 38.148 1.00 89.69 92 LYS A CA 1
ATOM 743 C C . LYS A 1 92 ? -20.633 -6.667 39.162 1.00 89.69 92 LYS A C 1
ATOM 745 O O . LYS A 1 92 ? -21.148 -6.982 40.236 1.00 89.69 92 LYS A O 1
ATOM 750 N N . ALA A 1 93 ? -20.431 -5.391 38.827 1.00 86.56 93 ALA A N 1
ATOM 751 C CA . ALA A 1 93 ? -20.837 -4.269 39.676 1.00 86.56 93 ALA A CA 1
ATOM 752 C C . ALA A 1 93 ? -22.370 -4.127 39.785 1.00 86.56 93 ALA A C 1
ATOM 754 O O . ALA A 1 93 ? -22.884 -3.768 40.848 1.00 86.56 93 ALA A O 1
ATOM 755 N N . GLY A 1 94 ? -23.106 -4.434 38.711 1.00 76.88 94 GLY A N 1
ATOM 756 C CA . GLY A 1 94 ? -24.572 -4.427 38.698 1.00 76.88 94 GLY A CA 1
ATOM 757 C C . GLY A 1 94 ? -25.202 -5.547 39.535 1.00 76.88 94 GLY A C 1
ATOM 758 O O . GLY A 1 94 ? -26.185 -5.309 40.239 1.00 76.88 94 GLY A O 1
ATOM 759 N N . GLU A 1 95 ? -24.617 -6.748 39.525 1.00 69.38 95 GLU A N 1
ATOM 760 C CA . GLU A 1 95 ? -25.165 -7.923 40.225 1.00 69.38 95 GLU A CA 1
ATOM 761 C C . GLU A 1 95 ? -25.119 -7.788 41.761 1.00 69.38 95 GLU A C 1
ATOM 763 O O . GLU A 1 95 ? -26.051 -8.196 42.461 1.00 69.38 95 GLU A O 1
ATOM 768 N N . LEU A 1 96 ? -24.095 -7.115 42.303 1.00 60.28 96 LEU A N 1
ATOM 769 C CA . LEU A 1 96 ? -23.976 -6.854 43.745 1.00 60.28 96 LEU A CA 1
ATOM 770 C C . LEU A 1 96 ? -25.042 -5.888 44.284 1.00 60.28 96 LEU A C 1
ATOM 772 O O . LEU A 1 96 ? -25.359 -5.922 45.474 1.00 60.28 96 LEU A O 1
ATOM 776 N N . LYS A 1 97 ? -25.640 -5.055 43.425 1.00 59.81 97 LYS A N 1
ATOM 777 C CA . LYS A 1 97 ? -26.683 -4.099 43.829 1.00 59.81 97 LYS A CA 1
ATOM 778 C C . LYS A 1 97 ? -28.088 -4.714 43.875 1.00 59.81 97 LYS A C 1
ATOM 780 O O . LYS A 1 97 ? -28.993 -4.092 44.422 1.00 59.81 97 LYS A O 1
ATOM 785 N N . GLY A 1 98 ? -28.270 -5.932 43.352 1.00 56.97 98 GLY A N 1
ATOM 786 C CA . GLY A 1 98 ? -29.572 -6.600 43.239 1.00 56.97 98 GLY A CA 1
ATOM 787 C C . GLY A 1 98 ? -29.969 -7.525 44.398 1.00 56.97 98 GLY A C 1
ATOM 788 O O . GLY A 1 98 ? -31.087 -8.031 44.388 1.00 56.97 98 GLY A O 1
ATOM 789 N N . LYS A 1 99 ? -29.102 -7.774 45.396 1.00 58.16 99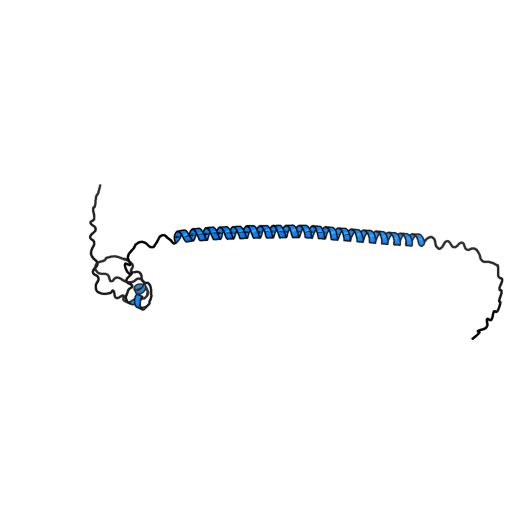 LYS A N 1
ATOM 790 C CA . LYS A 1 99 ? -29.386 -8.748 46.481 1.00 58.16 99 LYS A CA 1
ATOM 791 C C . LYS A 1 99 ? -29.617 -8.160 47.879 1.00 58.16 99 LYS A C 1
ATOM 793 O O . LYS A 1 99 ? -29.780 -8.916 48.833 1.00 58.16 99 LYS A O 1
ATOM 798 N N . VAL A 1 100 ? -29.711 -6.837 48.015 1.00 54.16 100 VAL A N 1
ATOM 799 C CA . VAL A 1 100 ? -30.061 -6.162 49.281 1.00 54.16 100 VAL A CA 1
ATOM 800 C C . VAL A 1 100 ? -31.315 -5.316 49.079 1.00 54.16 100 VAL A C 1
ATOM 802 O O . VAL A 1 100 ? -31.232 -4.098 49.024 1.00 54.16 100 VAL A O 1
ATOM 805 N N . GLN A 1 101 ? -32.470 -5.962 48.909 1.00 53.31 101 GLN A N 1
ATOM 806 C CA . GLN A 1 101 ? -33.795 -5.410 49.240 1.00 53.31 101 GLN A CA 1
ATOM 807 C C . GLN A 1 101 ? -34.883 -6.469 49.004 1.00 53.31 101 GLN A C 1
ATOM 809 O O . GLN A 1 101 ? -35.743 -6.325 48.152 1.00 53.31 101 GLN A O 1
ATOM 814 N N . ASP A 1 102 ? -34.855 -7.552 49.779 1.00 50.78 102 ASP A N 1
ATOM 815 C CA . ASP A 1 102 ? -36.101 -8.271 50.071 1.00 50.78 102 ASP A CA 1
ATOM 816 C C . ASP A 1 102 ? -36.034 -8.920 51.453 1.00 50.78 102 ASP A C 1
ATOM 818 O O . ASP A 1 102 ? -36.037 -10.137 51.615 1.00 50.78 102 ASP A O 1
ATOM 822 N N . LYS A 1 103 ? -35.870 -8.078 52.476 1.00 57.94 103 LYS A N 1
ATOM 823 C CA . LYS A 1 103 ? -36.325 -8.389 53.832 1.00 57.94 103 LYS A CA 1
ATOM 824 C C . LYS A 1 103 ? -36.762 -7.104 54.510 1.00 57.94 103 LYS A C 1
ATOM 826 O O . LYS A 1 103 ? -35.945 -6.333 54.998 1.00 57.94 103 LYS A O 1
ATOM 831 N N . GLY A 1 104 ? -38.076 -6.937 54.561 1.00 52.53 104 GLY A N 1
ATOM 832 C CA . GLY A 1 104 ? -38.737 -5.989 55.441 1.00 52.53 104 GLY A CA 1
ATOM 833 C C . GLY A 1 104 ? -39.117 -4.699 54.740 1.00 52.53 104 GLY A C 1
ATOM 834 O O . GLY A 1 104 ? -38.315 -3.785 54.614 1.00 52.53 104 GLY A O 1
ATOM 835 N N . THR A 1 105 ? -40.381 -4.590 54.359 1.00 46.78 105 THR A N 1
ATOM 836 C CA . THR A 1 105 ? -41.333 -3.708 55.046 1.00 46.78 105 THR A CA 1
ATOM 837 C C . THR A 1 105 ? -42.710 -4.101 54.539 1.00 46.78 105 THR A C 1
ATOM 839 O O . THR A 1 105 ? -42.907 -4.252 53.336 1.00 46.78 105 THR A O 1
ATOM 842 N N . GLY A 1 106 ? -43.629 -4.368 55.468 1.00 45.84 106 GLY A N 1
ATOM 843 C CA . GLY A 1 106 ? -44.975 -4.820 55.155 1.00 45.84 106 GLY A CA 1
ATOM 844 C C . GLY A 1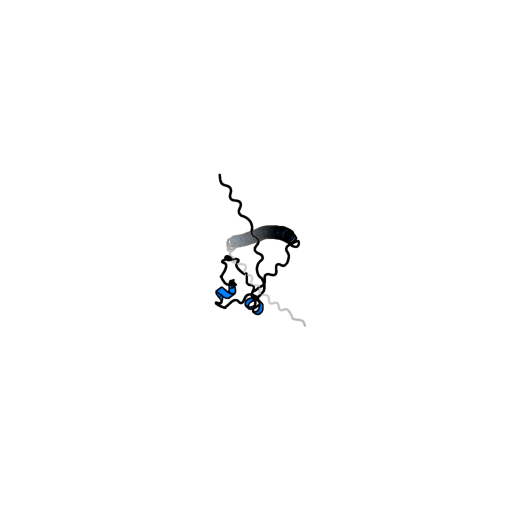 106 ? -45.609 -3.977 54.058 1.00 45.84 106 GLY A C 1
ATOM 845 O O . GLY A 1 106 ? -45.392 -2.768 53.977 1.00 45.84 106 GLY A O 1
ATOM 846 N N . VAL A 1 107 ? -46.408 -4.645 53.231 1.00 42.75 107 VAL A N 1
ATOM 847 C CA . VAL A 1 107 ? -47.372 -4.030 52.327 1.00 42.75 107 VAL A CA 1
ATOM 848 C C . VAL A 1 107 ? -48.311 -3.160 53.172 1.00 42.75 107 VAL A C 1
ATOM 850 O O . VAL A 1 107 ? -49.419 -3.549 53.526 1.00 42.75 107 VAL A O 1
ATOM 853 N N . VAL A 1 108 ? -47.875 -1.946 53.509 1.00 49.84 108 VAL A N 1
ATOM 854 C CA . VAL A 1 108 ? -48.769 -0.812 53.680 1.00 49.84 108 VAL A CA 1
ATOM 855 C C . VAL A 1 108 ? -49.223 -0.545 52.264 1.00 49.84 108 VAL A C 1
ATOM 857 O O . VAL A 1 108 ? -48.571 0.172 51.506 1.00 49.84 108 VAL A O 1
ATOM 860 N N . GLY A 1 109 ? -50.279 -1.260 51.872 1.00 48.22 109 GLY A N 1
ATOM 861 C CA . GLY A 1 109 ? -50.895 -1.106 50.572 1.00 48.22 109 GLY A CA 1
ATOM 862 C C . GLY A 1 109 ? -51.088 0.380 50.346 1.00 48.22 109 GLY A C 1
ATOM 863 O O . GLY A 1 109 ? 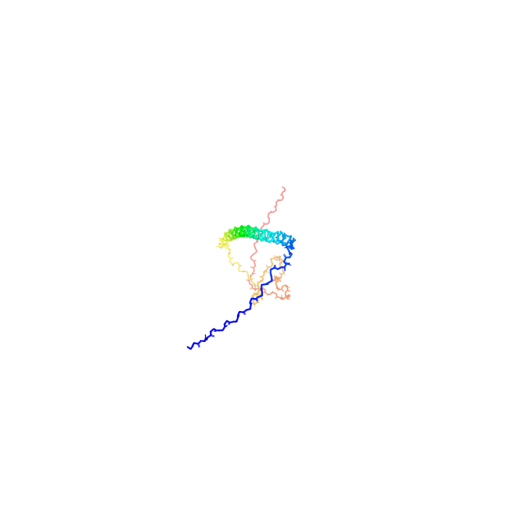-51.817 1.035 51.096 1.00 48.22 109 GLY A O 1
ATOM 864 N N . ALA A 1 110 ? -50.383 0.913 49.350 1.00 53.19 110 ALA A N 1
ATOM 865 C CA . ALA A 1 110 ? -50.652 2.227 48.817 1.00 53.19 110 ALA A CA 1
ATOM 866 C C . ALA A 1 110 ? -52.083 2.162 48.283 1.00 53.19 110 ALA A C 1
ATOM 868 O O . ALA A 1 110 ? -52.312 1.785 47.137 1.00 53.19 110 ALA A O 1
ATOM 869 N N . ARG A 1 111 ? -53.060 2.419 49.161 1.00 57.03 111 ARG A N 1
ATOM 870 C CA . ARG A 1 111 ? -54.472 2.493 48.807 1.00 57.03 111 ARG A CA 1
ATOM 871 C C . ARG A 1 111 ? -54.557 3.618 47.798 1.00 57.03 111 ARG A C 1
ATOM 873 O O . ARG A 1 111 ? -54.474 4.777 4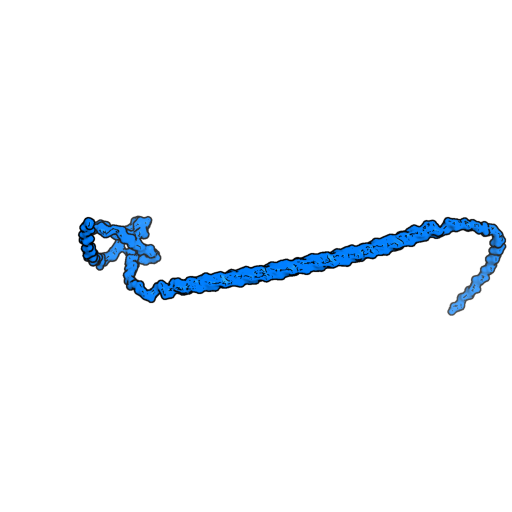8.187 1.00 57.03 111 ARG A O 1
ATOM 880 N N . SER A 1 112 ? -54.633 3.281 46.518 1.00 60.16 112 SER A N 1
ATOM 881 C CA . SER A 1 112 ? -54.963 4.209 45.448 1.00 60.16 112 SER A CA 1
ATOM 882 C C . SER A 1 112 ? -56.378 4.743 45.696 1.00 60.16 112 SER A C 1
ATOM 884 O O . SER A 1 112 ? -57.188 4.133 46.396 1.00 60.16 112 SER A O 1
ATOM 886 N N . CYS A 1 113 ? -56.695 5.936 45.189 1.00 67.56 113 CYS A N 1
ATOM 887 C CA . CYS A 1 113 ? -58.085 6.379 45.240 1.00 67.56 113 CYS A CA 1
ATOM 888 C C . CYS A 1 113 ? -58.926 5.519 44.284 1.00 67.56 113 CYS A C 1
ATOM 890 O O . CYS A 1 113 ? -58.430 5.095 43.238 1.00 67.56 113 CYS A O 1
ATOM 892 N N . LYS A 1 114 ? -60.218 5.344 44.591 1.00 65.88 114 LYS A N 1
ATOM 893 C CA . LYS A 1 114 ? -61.150 4.536 43.780 1.00 65.88 114 LYS A CA 1
ATOM 894 C C . LYS A 1 114 ? -61.164 4.924 42.293 1.00 65.88 114 LYS A C 1
ATOM 896 O O . LYS A 1 114 ? -61.446 4.094 41.438 1.00 65.88 114 LYS A O 1
ATOM 901 N N . GLN A 1 115 ? -60.888 6.192 41.975 1.00 62.84 115 GLN A N 1
ATOM 902 C CA . GLN A 1 115 ? -60.850 6.677 40.592 1.00 62.84 115 GLN A CA 1
ATOM 903 C C . GLN A 1 115 ? -59.564 6.275 39.859 1.00 62.84 115 GLN A C 1
ATOM 905 O O . GLN A 1 115 ? -59.613 5.848 38.710 1.00 62.84 115 GLN A O 1
ATOM 910 N N . CYS A 1 116 ? -58.414 6.367 40.523 1.00 67.38 116 CYS A N 1
ATOM 911 C CA . CYS A 1 116 ? -57.134 5.964 39.946 1.00 67.38 116 CYS A CA 1
ATOM 912 C C . CYS A 1 116 ? -57.002 4.438 39.846 1.00 67.38 116 CYS A C 1
ATOM 914 O O . CYS A 1 116 ? -56.390 3.951 38.902 1.00 67.38 116 CYS A O 1
ATOM 916 N N . GLU A 1 117 ? -57.643 3.695 40.753 1.00 66.25 117 GLU A N 1
ATOM 917 C CA . GLU A 1 117 ? -57.762 2.236 40.677 1.00 66.25 117 GLU A CA 1
ATOM 918 C C . GLU A 1 117 ? -58.511 1.792 39.410 1.00 66.25 117 GLU A C 1
ATOM 920 O O . GLU A 1 117 ? -58.004 0.969 38.654 1.00 66.25 117 GLU A O 1
ATOM 925 N N . LYS A 1 118 ? -59.658 2.415 39.100 1.00 68.44 118 LYS A N 1
ATOM 926 C CA . LYS A 1 118 ? -60.418 2.131 37.866 1.00 68.44 118 LYS A CA 1
ATOM 927 C C . LYS A 1 118 ? -59.640 2.453 36.589 1.00 68.44 118 LYS A C 1
ATOM 929 O O . LYS A 1 118 ? -59.821 1.784 35.578 1.00 68.44 118 LYS A O 1
ATOM 934 N N . GLY A 1 119 ? -58.801 3.487 36.629 1.00 64.75 119 GLY A N 1
ATOM 935 C CA . GLY A 1 119 ? -57.975 3.904 35.497 1.00 64.75 119 GLY A CA 1
ATOM 936 C C . GLY A 1 119 ? -56.646 3.161 35.367 1.00 64.75 119 GLY A C 1
ATOM 937 O O . GLY A 1 119 ? -55.902 3.471 34.442 1.00 64.75 119 GLY A O 1
ATOM 938 N N . TRP A 1 120 ? -56.318 2.241 36.285 1.00 63.56 120 TRP A N 1
ATOM 939 C CA . TRP A 1 120 ? -54.991 1.612 36.383 1.00 63.56 120 TRP A CA 1
ATOM 940 C C . TRP A 1 120 ? -53.843 2.636 36.450 1.00 63.56 120 TRP A C 1
ATOM 942 O O . TRP A 1 120 ? -52.727 2.388 35.995 1.00 63.56 120 TRP A O 1
ATOM 952 N N . VAL A 1 121 ? -54.112 3.813 37.021 1.00 60.47 121 VAL A N 1
ATOM 953 C CA . VAL A 1 121 ? -53.134 4.897 37.146 1.00 60.47 121 VAL A CA 1
ATOM 954 C C . VAL A 1 121 ? -52.581 4.901 38.563 1.00 60.47 121 VAL A C 1
ATOM 956 O O . VAL A 1 121 ? -53.324 5.011 39.537 1.00 60.47 121 VAL A O 1
ATOM 959 N N . LEU A 1 122 ? -51.257 4.851 38.696 1.00 58.78 122 LEU A N 1
ATOM 960 C CA . LEU A 1 122 ? -50.589 5.048 39.980 1.00 58.78 122 LEU A CA 1
ATOM 961 C C . LEU A 1 122 ? -50.837 6.482 40.475 1.00 58.78 122 LEU A C 1
ATOM 963 O O . LEU A 1 122 ? -50.488 7.457 39.806 1.00 58.78 122 LEU A O 1
ATOM 967 N N . CYS A 1 123 ? -51.435 6.619 41.661 1.00 62.97 123 CYS A N 1
ATOM 968 C CA . CYS A 1 123 ? -51.522 7.896 42.365 1.00 62.97 123 CYS A CA 1
ATOM 969 C C . CYS A 1 123 ? -50.848 7.796 43.728 1.00 62.97 123 CYS A C 1
ATOM 971 O O . CYS A 1 123 ? -51.123 6.889 44.510 1.00 62.97 123 CYS A O 1
ATOM 973 N N . THR A 1 124 ? -50.007 8.781 44.025 1.00 59.00 124 THR A N 1
ATOM 974 C CA . THR A 1 124 ? -49.456 9.009 45.354 1.00 59.00 124 THR A CA 1
ATOM 975 C C . THR A 1 124 ? -50.314 10.037 46.085 1.00 59.00 124 THR A C 1
ATOM 977 O O . THR A 1 124 ? -50.592 11.129 45.575 1.00 59.00 124 THR A O 1
ATOM 980 N N . PHE A 1 125 ? -50.755 9.691 47.295 1.00 57.88 125 PHE A N 1
ATOM 981 C CA . PHE A 1 125 ? -51.329 10.665 48.215 1.00 57.88 125 PHE A CA 1
ATOM 982 C C . PHE A 1 125 ? -50.173 11.460 48.810 1.00 57.88 125 PHE A C 1
ATOM 984 O O . PHE A 1 125 ? -49.402 10.946 49.616 1.00 57.88 125 PHE A O 1
ATOM 991 N N . SER A 1 126 ? -50.018 12.708 48.384 1.00 53.19 126 SER A N 1
ATOM 992 C CA . SER A 1 126 ? -49.099 13.627 49.043 1.00 53.19 126 SER A CA 1
ATOM 993 C C . SER A 1 126 ? -49.606 13.858 50.466 1.00 53.19 126 SER A C 1
ATOM 995 O O . SER A 1 126 ? -50.756 14.240 50.685 1.00 53.19 126 SER A O 1
ATOM 997 N N . HIS A 1 127 ? -48.736 13.608 51.444 1.00 49.59 127 HIS A N 1
ATOM 998 C CA . HIS A 1 127 ? -48.953 13.839 52.875 1.00 49.59 127 HIS A CA 1
ATOM 999 C C . HIS A 1 127 ? -48.994 15.350 53.200 1.00 49.59 127 HIS A C 1
ATOM 1001 O O . HIS A 1 127 ? -48.398 15.814 54.170 1.00 49.59 127 HIS A O 1
ATOM 1007 N N . LEU A 1 128 ? -49.649 16.164 52.365 1.00 47.53 128 LEU A N 1
ATOM 1008 C CA . LEU A 1 128 ? -49.750 17.596 52.607 1.00 47.53 128 LEU A CA 1
ATOM 1009 C C . LEU A 1 128 ? -50.816 17.869 53.672 1.00 47.53 128 LEU A C 1
ATOM 1011 O O . LEU A 1 128 ? -52.014 17.874 53.407 1.00 47.53 128 LEU A O 1
ATOM 1015 N N . GLN A 1 129 ? -50.287 18.115 54.870 1.00 40.53 129 GLN A N 1
ATOM 1016 C CA . GLN A 1 129 ? -50.881 18.732 56.053 1.00 40.53 129 GLN A CA 1
ATOM 1017 C C . GLN A 1 129 ? -52.166 18.105 56.608 1.00 40.53 129 GLN A C 1
ATOM 1019 O O . GLN A 1 129 ? -53.270 18.284 56.094 1.00 40.53 129 GLN A O 1
ATOM 1024 N N . GLN A 1 130 ? -52.004 17.517 57.797 1.00 42.22 130 GLN A N 1
ATOM 1025 C CA . GLN A 1 130 ? -53.036 17.215 58.791 1.00 42.22 130 GLN A CA 1
ATOM 1026 C C . GLN A 1 130 ? -53.751 18.492 59.294 1.00 42.22 130 GLN A C 1
ATOM 1028 O O . GLN A 1 130 ? -53.748 18.811 60.480 1.00 42.22 130 GLN A O 1
ATOM 1033 N N . SER A 1 131 ? -54.364 19.270 58.404 1.00 44.62 131 SER A N 1
ATOM 1034 C CA . SER A 1 131 ? -55.318 20.294 58.821 1.00 44.62 131 SER A CA 1
ATOM 1035 C C . SER A 1 131 ? -56.673 19.615 58.993 1.00 44.62 131 SER A C 1
ATOM 1037 O O . SER A 1 131 ? -57.186 18.999 58.058 1.00 44.62 131 SER A O 1
ATOM 1039 N N . LYS A 1 132 ? -57.221 19.698 60.209 1.00 48.00 132 LYS A N 1
ATOM 1040 C CA . LYS A 1 132 ? -58.377 18.941 60.725 1.00 48.00 132 LYS A CA 1
ATOM 1041 C C . LYS A 1 132 ? -59.658 18.945 59.862 1.00 48.00 132 LYS A C 1
ATOM 1043 O O . LYS A 1 132 ? -60.574 18.211 60.193 1.00 48.00 132 LYS A O 1
ATOM 1048 N N . CYS A 1 133 ? -59.731 19.689 58.750 1.00 45.50 133 CYS A N 1
ATOM 1049 C CA . CYS A 1 133 ? -60.913 19.752 57.878 1.00 45.50 133 CYS A CA 1
ATOM 1050 C C . CYS A 1 133 ? -60.632 19.851 56.355 1.00 45.50 133 CYS A C 1
ATOM 1052 O O . CYS A 1 133 ? -61.488 20.359 55.627 1.00 45.50 133 CYS A O 1
ATOM 1054 N N . LYS A 1 134 ? -59.487 19.404 55.808 1.00 50.53 134 LYS A N 1
ATOM 1055 C CA . LYS A 1 134 ? -59.263 19.449 54.339 1.00 50.53 134 LYS A CA 1
ATOM 1056 C C . LYS A 1 134 ? -59.168 18.066 53.693 1.00 50.53 134 LYS A C 1
ATOM 1058 O O . LYS A 1 134 ? -58.261 17.287 53.955 1.00 50.53 134 LYS A O 1
ATOM 1063 N N . LYS A 1 135 ? -60.147 17.808 52.817 1.00 55.06 135 LYS A N 1
ATOM 1064 C CA . LYS A 1 135 ? -60.286 16.676 51.885 1.00 55.06 135 LYS A CA 1
ATOM 1065 C C . LYS A 1 135 ? -58.911 16.243 51.349 1.00 55.06 135 LYS A C 1
ATOM 1067 O O . LYS A 1 135 ? -58.261 17.049 50.687 1.00 55.06 135 LYS A O 1
ATOM 1072 N N . ARG A 1 136 ? -58.469 14.998 51.599 1.00 56.94 136 ARG A N 1
ATOM 1073 C CA . ARG A 1 136 ? -57.228 14.481 50.985 1.00 56.94 136 ARG A CA 1
ATOM 1074 C C . ARG A 1 136 ? -57.428 14.456 49.471 1.00 56.94 136 ARG A C 1
ATOM 1076 O O . ARG A 1 136 ? -58.316 13.762 48.978 1.00 56.94 136 ARG A O 1
ATOM 1083 N N . MET A 1 137 ? -56.637 15.225 48.735 1.00 57.44 137 MET A N 1
ATOM 1084 C CA . MET A 1 137 ? -56.707 15.265 47.276 1.00 57.44 137 MET A CA 1
ATOM 1085 C C . MET A 1 137 ? -55.552 14.445 46.701 1.00 57.44 137 MET A C 1
ATOM 1087 O O . MET A 1 137 ? -54.390 14.736 46.962 1.00 57.44 137 MET A O 1
ATOM 1091 N N . CYS A 1 138 ? -55.869 13.407 45.924 1.00 67.25 138 CYS A N 1
ATOM 1092 C CA . CYS A 1 138 ? -54.883 12.689 45.112 1.00 67.25 138 CYS A CA 1
ATOM 1093 C C . CYS A 1 138 ? -54.303 13.649 44.059 1.00 67.25 138 CYS A C 1
ATOM 1095 O O . CYS A 1 138 ? -55.062 14.345 43.381 1.00 67.25 138 CYS A O 1
ATOM 1097 N N . ASN A 1 139 ? -52.976 13.669 43.890 1.00 66.38 139 ASN A N 1
ATOM 1098 C CA . ASN A 1 139 ? -52.287 14.595 42.978 1.00 66.38 139 ASN A CA 1
ATOM 1099 C C . ASN A 1 139 ? -52.795 14.491 41.530 1.00 66.38 139 ASN A C 1
ATOM 1101 O O . ASN A 1 139 ? -52.932 15.503 40.842 1.00 66.38 139 ASN A O 1
ATOM 1105 N N . GLN A 1 140 ? -53.142 13.279 41.089 1.00 66.69 140 GLN A N 1
ATOM 1106 C CA . GLN A 1 140 ? -53.737 13.061 39.770 1.00 66.69 140 GLN A CA 1
ATOM 1107 C C . GLN A 1 140 ? -55.165 13.603 39.679 1.00 66.69 140 GLN A C 1
ATOM 1109 O O . GLN A 1 140 ? -55.491 14.297 38.721 1.00 66.69 140 GLN A O 1
ATOM 1114 N N . CYS A 1 141 ? -56.002 13.385 40.696 1.00 68.12 141 CYS A N 1
ATOM 1115 C CA . CYS A 1 141 ? -57.346 13.964 40.735 1.00 68.12 141 CYS A CA 1
ATOM 1116 C C . CYS A 1 141 ? -57.309 15.500 40.744 1.00 68.12 141 CYS A C 1
ATOM 1118 O O . CYS A 1 141 ? -58.131 16.134 40.084 1.00 68.12 141 CYS A O 1
ATOM 1120 N N . THR A 1 142 ? -56.326 16.099 41.426 1.00 66.56 142 THR A N 1
ATOM 1121 C CA . THR A 1 142 ? -56.073 17.547 41.392 1.00 66.56 142 THR A CA 1
ATOM 1122 C C . THR A 1 142 ? -55.720 18.012 39.981 1.00 66.56 142 THR A C 1
ATOM 1124 O O . THR A 1 142 ? -56.314 18.971 39.489 1.00 66.56 142 THR A O 1
ATOM 1127 N N . LYS A 1 143 ? -54.805 17.308 39.302 1.00 69.06 143 LYS A N 1
ATOM 1128 C CA . LYS A 1 143 ? -54.402 17.622 37.922 1.00 69.06 143 LYS A CA 1
ATOM 1129 C C . LYS A 1 143 ? -55.570 17.499 36.942 1.00 69.06 143 LYS A C 1
ATOM 1131 O O . LYS A 1 143 ? -55.738 18.354 36.079 1.00 69.06 143 LYS A O 1
ATOM 1136 N N . MET A 1 144 ? -56.399 16.472 37.107 1.00 64.25 144 MET A N 1
ATOM 1137 C CA . MET A 1 144 ? -57.566 16.220 36.260 1.00 64.25 144 MET A CA 1
ATOM 1138 C C . MET A 1 144 ? -58.818 17.004 36.695 1.00 64.25 144 MET A C 1
ATOM 1140 O O . MET A 1 144 ? -59.856 16.884 36.054 1.00 64.25 144 MET A O 1
ATOM 1144 N N . LYS A 1 145 ? -58.737 17.819 37.761 1.00 65.00 145 LYS A N 1
ATOM 1145 C CA . LYS A 1 145 ? -59.854 18.579 38.360 1.00 65.00 145 LYS A CA 1
ATOM 1146 C C . LYS A 1 145 ? -61.096 17.728 38.684 1.00 65.00 145 LYS A C 1
ATOM 1148 O O . LYS A 1 145 ? -62.217 18.233 38.690 1.00 65.00 145 LYS A O 1
ATOM 1153 N N . VAL A 1 146 ? -60.908 16.447 38.994 1.00 61.88 146 VAL A N 1
ATOM 1154 C CA . VAL A 1 146 ? -61.991 15.519 39.359 1.00 61.88 146 VAL A CA 1
ATOM 1155 C C . VAL A 1 146 ? -62.102 15.376 40.877 1.00 61.88 146 VAL A C 1
ATOM 1157 O O . VAL A 1 146 ? -61.104 15.433 41.601 1.00 61.88 146 VAL A O 1
ATOM 1160 N N . ARG A 1 147 ? -63.326 15.191 41.394 1.00 58.81 147 ARG A N 1
ATOM 1161 C CA . ARG A 1 147 ? -63.543 14.956 42.831 1.00 58.81 147 ARG A CA 1
ATOM 1162 C C . ARG A 1 147 ? -63.006 13.577 43.219 1.00 58.81 147 ARG A C 1
ATOM 1164 O O . ARG A 1 147 ? -63.386 12.565 42.641 1.00 58.81 147 ARG A O 1
ATOM 1171 N N . CYS A 1 148 ? -62.117 13.554 44.207 1.00 64.44 148 CYS A N 1
ATOM 1172 C CA . CYS A 1 148 ? -61.560 12.329 44.766 1.00 64.44 148 CYS A CA 1
ATOM 1173 C C . CYS A 1 148 ? -62.436 11.857 45.931 1.00 64.44 148 CYS A C 1
ATOM 1175 O O . CYS A 1 148 ? -62.529 12.549 46.944 1.00 64.44 148 CYS A O 1
ATOM 1177 N N . GLU A 1 149 ? -63.050 10.685 45.799 1.00 59.78 149 GLU A N 1
ATOM 1178 C CA . GLU A 1 149 ? -63.759 10.024 46.895 1.00 59.78 149 GLU A CA 1
ATOM 1179 C C . GLU A 1 149 ? -62.786 9.094 47.621 1.00 59.78 149 GLU A C 1
ATOM 1181 O O . GLU A 1 149 ? -62.252 8.143 47.041 1.00 59.78 149 GLU A O 1
ATOM 1186 N N . LEU A 1 150 ? -62.500 9.410 48.883 1.00 56.62 150 LEU A N 1
ATOM 1187 C CA . LEU A 1 150 ? -61.762 8.512 49.765 1.00 56.62 150 LEU A CA 1
ATOM 1188 C C . LEU A 1 150 ? -62.682 7.357 50.184 1.00 56.62 150 LEU A C 1
ATOM 1190 O O . LEU A 1 150 ? -63.886 7.571 50.324 1.00 56.62 150 LEU A O 1
ATOM 1194 N N . PRO A 1 151 ? -62.154 6.142 50.397 1.00 53.97 151 PRO A N 1
ATOM 1195 C CA . PRO A 1 151 ? -62.942 5.080 51.009 1.00 53.97 151 PRO A CA 1
ATOM 1196 C C . PRO A 1 151 ? -63.353 5.494 52.434 1.00 53.97 151 PRO A C 1
ATOM 1198 O O . PRO A 1 151 ? -62.491 5.799 53.258 1.00 53.97 151 PRO A O 1
ATOM 1201 N N . GLU A 1 152 ? -64.661 5.527 52.709 1.00 45.03 152 GLU A N 1
ATOM 1202 C CA . GLU A 1 152 ? -65.208 5.696 54.061 1.00 45.03 152 GLU A CA 1
ATOM 1203 C C . GLU A 1 152 ? -64.729 4.545 54.958 1.00 45.03 152 GLU A C 1
ATOM 1205 O O . GLU A 1 152 ? -64.826 3.382 54.565 1.00 45.03 152 GLU A O 1
ATOM 1210 N N . GLY A 1 153 ? -64.199 4.864 56.147 1.00 51.91 153 GLY A N 1
ATOM 1211 C CA . GLY A 1 153 ? -63.950 3.865 57.196 1.00 51.91 153 GLY A CA 1
ATOM 1212 C C . GLY A 1 153 ? -62.532 3.744 57.768 1.00 51.91 153 GLY A C 1
ATOM 1213 O O . GLY A 1 153 ? -62.233 2.709 58.350 1.00 51.91 153 GLY A O 1
ATOM 1214 N N . VAL A 1 154 ? -61.644 4.740 57.640 1.00 45.28 154 VAL A N 1
ATOM 1215 C CA . VAL A 1 154 ? -60.373 4.744 58.402 1.00 45.28 154 VAL A CA 1
ATOM 1216 C C . VAL A 1 154 ? -60.166 6.089 59.088 1.00 45.28 154 VAL A C 1
ATOM 1218 O O . VAL A 1 154 ? -59.645 7.034 58.493 1.00 45.28 154 VAL A O 1
ATOM 1221 N N . GLU A 1 155 ? -60.580 6.150 60.350 1.00 45.16 155 GLU A N 1
ATOM 1222 C CA . GLU A 1 155 ? -60.092 7.131 61.318 1.00 45.16 155 GLU A CA 1
ATOM 1223 C C . GLU A 1 155 ? -58.598 6.841 61.566 1.00 45.16 155 GLU A C 1
ATOM 1225 O O . GLU A 1 155 ? -58.244 5.693 61.846 1.00 45.16 155 GLU A O 1
ATOM 1230 N N . PRO A 1 156 ? -57.687 7.814 61.408 1.00 47.41 156 PRO A N 1
ATOM 1231 C CA . PRO A 1 156 ? -56.292 7.623 61.779 1.00 47.41 156 PRO A CA 1
ATOM 1232 C C . PRO A 1 156 ? -56.148 7.651 63.307 1.00 47.41 156 PRO A C 1
ATOM 1234 O O . PRO A 1 156 ? -56.543 8.627 63.943 1.00 47.41 156 PRO A O 1
ATOM 1237 N N . GLU A 1 157 ? -55.549 6.603 63.879 1.00 42.53 157 GLU A N 1
ATOM 1238 C CA . GLU A 1 157 ? -55.035 6.622 65.252 1.00 42.53 157 GLU A CA 1
ATOM 1239 C C . GLU A 1 157 ? -54.105 7.833 65.419 1.00 42.53 157 GLU A C 1
ATOM 1241 O O . GLU A 1 157 ? -53.153 8.026 64.656 1.00 42.53 157 GLU A O 1
ATOM 1246 N N . VAL A 1 158 ? -54.429 8.699 66.376 1.00 44.94 158 VAL A N 1
ATOM 1247 C CA . VAL A 1 158 ? -53.645 9.893 66.687 1.00 44.94 158 VAL A CA 1
ATOM 1248 C C . VAL A 1 158 ? -52.496 9.461 67.594 1.00 44.94 158 VAL A C 1
ATOM 1250 O O . VAL A 1 158 ? -52.671 9.336 68.801 1.00 44.94 158 VAL A O 1
ATOM 1253 N N . GLU A 1 159 ? -51.322 9.215 67.016 1.00 44.88 159 GLU A N 1
ATOM 1254 C CA . GLU A 1 159 ? -50.091 9.029 67.788 1.00 44.88 159 GLU A CA 1
ATOM 1255 C C . GLU A 1 159 ? -49.611 10.402 68.294 1.00 44.88 159 GLU A C 1
ATOM 1257 O O . GLU A 1 159 ? -49.035 11.206 67.557 1.00 44.88 159 GLU A O 1
ATOM 1262 N N . GLU A 1 160 ? -49.928 10.710 69.555 1.00 45.69 160 GLU A N 1
ATOM 1263 C CA . GLU A 1 160 ? -49.472 11.913 70.255 1.00 45.69 160 GLU A CA 1
ATOM 1264 C C . GLU A 1 160 ? -47.997 11.747 70.668 1.00 45.69 160 GLU A C 1
ATOM 1266 O O . GLU A 1 160 ? -47.674 11.207 71.726 1.00 45.69 160 GLU A O 1
ATOM 1271 N N . VAL A 1 161 ? -47.066 12.207 69.828 1.00 43.09 161 VAL A N 1
ATOM 1272 C CA . VAL A 1 161 ? -45.650 12.297 70.215 1.00 43.09 161 VAL A CA 1
ATOM 1273 C C . VAL A 1 161 ? -45.426 13.612 70.959 1.00 43.09 161 VAL A C 1
ATOM 1275 O O . VAL A 1 161 ? -45.373 14.694 70.371 1.00 43.09 161 VAL A O 1
ATOM 1278 N N . GLY A 1 162 ? -45.313 13.496 72.282 1.00 41.28 162 GLY A N 1
ATOM 1279 C CA . GLY A 1 162 ? -45.094 14.596 73.213 1.00 41.28 162 GLY A CA 1
ATOM 1280 C C . GLY A 1 162 ? -43.836 15.419 72.917 1.00 41.28 162 GLY A C 1
ATOM 1281 O O . GLY A 1 162 ? -42.718 14.908 72.846 1.00 41.28 162 GLY A O 1
ATOM 1282 N N . ALA A 1 163 ? -44.023 16.733 72.818 1.00 49.88 163 ALA A N 1
ATOM 1283 C CA . ALA A 1 163 ? -42.954 17.715 72.760 1.00 49.88 163 ALA A CA 1
ATOM 1284 C C . ALA A 1 163 ? -42.312 17.895 74.148 1.00 49.88 163 ALA A C 1
ATOM 1286 O O . ALA A 1 163 ? -42.948 18.404 75.071 1.00 49.88 163 ALA A O 1
ATOM 1287 N N . LYS A 1 164 ? -41.028 17.548 74.294 1.00 50.59 164 LYS A N 1
ATOM 1288 C CA . LYS A 1 164 ? -40.194 18.053 75.396 1.00 50.59 164 LYS A CA 1
ATOM 1289 C C . LYS A 1 164 ? -39.310 19.187 74.898 1.00 50.59 164 LYS A C 1
ATOM 1291 O O . LYS A 1 164 ? -38.273 18.989 74.275 1.00 50.59 164 LYS A O 1
ATOM 1296 N N . SER A 1 165 ? -39.769 20.392 75.207 1.00 54.94 165 SER A N 1
ATOM 1297 C CA . SER A 1 165 ? -39.015 21.638 75.212 1.00 54.94 165 SER A CA 1
ATOM 1298 C C . SER A 1 165 ? -37.960 21.638 76.322 1.00 54.94 165 SER A C 1
ATOM 1300 O O . SER A 1 165 ? -38.289 21.356 77.474 1.00 54.94 165 SER A O 1
ATOM 1302 N N . GLY A 1 166 ? -36.737 22.057 76.002 1.00 50.34 166 GLY A N 1
ATOM 1303 C CA . GLY A 1 166 ? -35.692 22.348 76.982 1.00 50.34 166 GLY A CA 1
ATOM 1304 C C . GLY A 1 166 ? -34.725 23.414 76.469 1.00 50.34 166 GLY A C 1
ATOM 1305 O O . GLY A 1 166 ? -33.721 23.085 75.854 1.00 50.34 166 GLY A O 1
ATOM 1306 N N . LYS A 1 167 ? -35.054 24.692 76.724 1.00 57.16 167 LYS A N 1
ATOM 1307 C CA . LYS A 1 167 ? -34.072 25.778 76.949 1.00 57.16 167 LYS A CA 1
ATOM 1308 C C . LYS A 1 167 ? -33.171 25.331 78.121 1.00 57.16 167 LYS A C 1
ATOM 1310 O O . LYS A 1 167 ? -33.690 24.707 79.040 1.00 57.16 167 LYS A O 1
ATOM 1315 N N . LYS A 1 168 ? -31.877 25.623 78.192 1.00 47.91 168 LYS A N 1
ATOM 1316 C CA . LYS A 1 168 ? -31.201 26.914 78.071 1.00 47.91 168 LYS A CA 1
ATOM 1317 C C . LYS A 1 168 ? -29.696 26.647 78.087 1.00 47.91 168 LYS A C 1
ATOM 1319 O O . LYS A 1 168 ? -29.318 25.665 78.763 1.00 47.91 168 LYS A O 1
#

Organism: NCBI:txid870435

Radius of gyration: 58.3 Å; chains: 1; bounding box: 106×64×155 Å

Foldseek 3Di:
DDDDDDDDDDDDDDPDDPPPPPDPPDPVVVVVVVVVVVVVVVVVVVVVVVVVVVVVVVVVVVVVVVVVVVVVVVVVVVVVVVVVVVVVVVVVVVVVVPPPPDDDDDCPPQPDFPVCVVVVHDWHQDPPDPPVDDDRDTPVCVVVVHDTDHDPDDDDDDPDDDDDDDDD

Sequence (168 aa):
MSSTCQVSPHESNDPSSLQKATTPELQITSNNEEANIQAKMAKHKWCKAAREEAAWLEAERLEREEQLEDKRKEQEQLEAEHWEQEAQVQQKAGELKGKVQDKGTGVVGARSCKQCEKGWVLCTFSHLQQSKCKKRMCNQCTKMKVRCELPEGVEPEVEEVGAKSGKK

pLDDT: mean 71.28, std 20.89, range [40.53, 98.81]

Secondary structure (DSSP, 8-state):
-------------------------SHHHHHHHHHHHHHHHHHHHHHHHHHHHHHHHHHHHHHHHHHHHHHHHHHHHHHHHHHHHHHHHHHHHHHGGGSS--S----------HHHHHTT-----------TT--PPPHHHHHTTPPP-PPS--PPP-----------